Protein 1J5Y (pdb70)

Secondary structure (DSSP, 8-state):
-HHHHHHHHHHHHHHHH-SS-B-HHHHHHHHTS-HHHHHHHHHHHHHHT---EEETTEEE--TTT-SEEEEEEEE--GGGHHHHHHHHHHTT-EEEEEEEEETTTEEEEEEEEE-SHHHHHHHHH----SPPSTTGGGGEEEEEEEESSS------HHHHTT-B---

Foldseek 3Di:
DVLLVVLLVVVLVVQQVDPDADALVRSCVVSVHDSVVSVVSVVVLVVVAFPWDQDPVHIHGHHLQARGKDKFKWFDAPVCQLVLQCLQLVLAKWWFWKWAQDPPPRIDIGGQTDRHNVSSVVSVVCVPDDDDPCVGPNNIIMIIMGGSDPVSVSSCSCVVVVTGDDD

InterPro domains:
  IPR004173 3H domain [PF02829] (75-171)
  IPR013196 Helix-turn-helix, type 11 [PF08279] (10-62)
  IPR026043 Transcription repressor NadR [PIRSF037847] (7-174)
  IPR026043 Transcription repressor NadR [PTHR40068] (1-174)
  IPR035922 3H domain superfamily [G3DSA:3.30.1340.20] (68-175)
  IPR035922 3H domain superfamily [SSF75500] (69-174)
  IPR036388 Winged helix-like DNA-binding domain superfamily [G3DSA:1.10.10.10] (1-67)
  IPR036390 Winged helix DNA-binding domain superfamily [SSF46785] (5-66)

Structure (mmCIF, N/CA/C/O backbone):
data_1J5Y
#
_en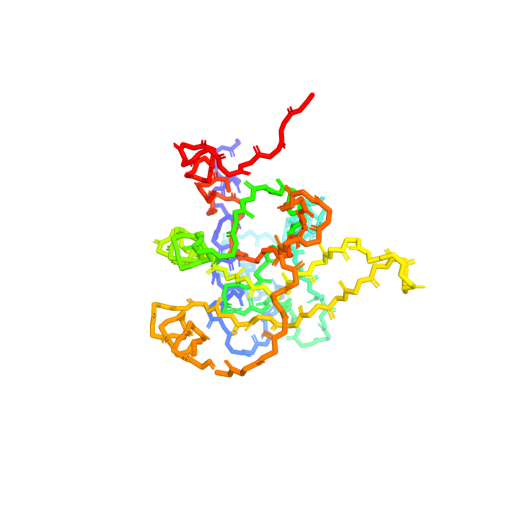try.id   1J5Y
#
_cell.length_a   90.9566
_cell.length_b   90.9566
_cell.length_c   90.9566
_cell.angle_alpha   90
_cell.angle_beta   90
_cell.angle_gamma   90
#
_symmetry.space_group_name_H-M   'P 2 3'
#
loop_
_entity.id
_entity.type
_entity.pdbx_description
1 polymer 'TRANSCRIPTIONAL REGULATOR, BIOTIN REPRESSOR FAMILY'
2 non-polymer 'NICKEL (II) ION'
3 non-polymer 'POTASSIUM ION'
4 water water
#
loop_
_atom_site.group_PDB
_atom_site.id
_atom_site.type_symbol
_atom_site.label_atom_id
_atom_site.label_alt_id
_atom_site.label_comp_id
_atom_site.label_asym_id
_atom_site.label_entity_id
_atom_site.label_seq_id
_atom_site.pdbx_PDB_ins_code
_atom_site.Cartn_x
_atom_site.Cartn_y
_atom_site.Cartn_z
_atom_site.occupancy
_atom_site.B_iso_or_equiv
_atom_site.auth_seq_id
_atom_site.auth_comp_id
_atom_site.auth_asym_id
_atom_site.auth_atom_id
_atom_site.pdbx_PDB_model_num
ATOM 9 N N . LYS A 1 16 ? 31.047 30.989 11.084 1.00 50.06 4 LYS A N 1
ATOM 10 C CA . LYS A 1 16 ? 32.283 30.323 10.681 1.00 46.17 4 LYS A CA 1
ATOM 11 C C . LYS A 1 16 ? 33.139 29.884 11.873 1.00 42.93 4 LYS A C 1
ATOM 12 O O . LYS A 1 16 ? 33.700 28.794 11.882 1.00 40.39 4 LYS A O 1
ATOM 18 N N . THR A 1 17 ? 33.228 30.738 12.879 1.00 39.59 5 THR A N 1
ATOM 19 C CA . THR A 1 17 ? 34.014 30.443 14.068 1.00 38.23 5 THR A CA 1
ATOM 20 C C . THR A 1 17 ? 33.376 29.362 14.952 1.00 36.35 5 THR A C 1
ATOM 21 O O . THR A 1 17 ? 34.081 28.539 15.539 1.00 36.31 5 THR A O 1
ATOM 25 N N . VAL A 1 18 ? 32.050 29.378 15.063 1.00 32.91 6 VAL A N 1
ATOM 26 C CA . VAL A 1 18 ? 31.345 28.389 15.857 1.00 30.68 6 VAL A CA 1
ATOM 27 C C . VAL A 1 18 ? 31.593 27.008 15.251 1.00 28.96 6 VAL A C 1
ATOM 28 O O . VAL A 1 18 ? 31.828 26.038 15.957 1.00 28.62 6 VAL A O 1
ATOM 32 N N . ARG A 1 19 ? 31.555 26.930 13.931 1.00 27.95 7 ARG A N 1
ATOM 33 C CA . ARG A 1 19 ? 31.772 25.669 13.261 1.00 28.48 7 ARG A CA 1
ATOM 34 C C . ARG A 1 19 ? 33.200 25.169 13.320 1.00 27.58 7 ARG A C 1
ATOM 35 O O . ARG A 1 19 ? 33.416 23.963 13.434 1.00 27.60 7 ARG A O 1
ATOM 43 N N . GLN A 1 20 ? 34.171 26.077 13.234 1.00 28.01 8 GLN A N 1
ATOM 44 C CA . GLN A 1 20 ? 35.575 25.679 13.299 1.00 28.48 8 GLN A CA 1
ATOM 45 C C . GLN A 1 20 ? 35.799 25.078 14.678 1.00 28.09 8 GLN A C 1
ATOM 46 O O . GLN A 1 20 ? 36.490 24.061 14.812 1.00 28.82 8 GLN A O 1
ATOM 52 N N . GLU A 1 21 ? 35.197 25.687 15.699 1.00 27.01 9 GLU A N 1
ATOM 53 C CA . GLU A 1 21 ? 35.330 25.169 17.049 1.00 28.74 9 GLU A CA 1
ATOM 54 C C . GLU A 1 21 ? 34.678 23.777 17.191 1.00 27.06 9 GLU A C 1
ATOM 55 O O . GLU A 1 21 ? 35.225 22.899 17.845 1.00 26.79 9 GLU A O 1
ATOM 61 N N . ARG A 1 22 ? 33.516 23.567 16.583 1.00 23.83 10 ARG A N 1
ATOM 62 C CA . ARG A 1 22 ? 32.890 22.263 16.683 1.00 22.09 10 ARG A CA 1
ATOM 63 C C . ARG A 1 22 ? 33.702 21.203 15.944 1.00 21.41 10 ARG A C 1
ATOM 64 O O . ARG A 1 22 ? 33.843 20.080 16.424 1.00 20.75 10 ARG A O 1
ATOM 72 N N . LEU A 1 23 ? 34.243 21.553 14.784 1.00 22.33 11 LEU A N 1
ATOM 73 C CA . LEU A 1 23 ? 35.026 20.589 14.009 1.00 22.02 11 LEU A CA 1
ATOM 74 C C . LEU A 1 23 ? 36.277 20.169 14.792 1.00 21.90 11 LEU A C 1
ATOM 75 O O . LEU A 1 23 ? 36.649 18.990 14.789 1.00 20.23 11 LEU A O 1
ATOM 80 N N . LYS A 1 24 ? 36.917 21.132 15.458 1.00 21.75 12 LYS A N 1
ATOM 81 C CA . LYS A 1 24 ? 38.105 20.831 16.248 1.00 21.74 12 LYS A CA 1
ATOM 82 C C . LYS A 1 24 ? 37.721 19.912 17.401 1.00 19.78 12 LYS A C 1
ATOM 83 O O . LYS A 1 24 ? 38.455 18.990 17.723 1.00 19.08 12 LYS A O 1
ATOM 89 N N . SER A 1 25 ? 36.566 20.145 18.015 1.00 18.07 13 SER A N 1
ATOM 90 C CA . SER A 1 25 ? 36.139 19.296 19.125 1.00 17.82 13 SER A CA 1
ATOM 91 C C . SER A 1 25 ? 35.855 17.863 18.665 1.00 18.63 13 SER A C 1
ATOM 92 O O . SER A 1 25 ? 36.174 16.914 19.365 1.00 20.31 13 SER A O 1
ATOM 95 N N . ILE A 1 26 ? 35.252 17.707 17.493 1.00 17.56 14 ILE A N 1
ATOM 96 C CA . ILE A 1 26 ? 34.940 16.385 16.992 1.00 17.13 14 ILE A CA 1
ATOM 97 C C . ILE A 1 26 ? 36.242 15.610 16.822 1.00 17.94 14 ILE A C 1
ATOM 98 O O . ILE A 1 26 ? 36.365 14.460 17.241 1.00 15.95 14 ILE A O 1
ATOM 103 N N . VAL A 1 27 ? 37.219 16.259 16.202 1.00 19.46 15 VAL A N 1
ATOM 104 C CA . VAL A 1 27 ? 38.479 15.604 15.968 1.00 20.36 15 VAL A CA 1
ATOM 105 C C . VAL A 1 27 ? 39.108 15.188 17.284 1.00 21.97 15 VAL A C 1
ATOM 106 O O . VAL A 1 27 ? 39.571 14.061 17.413 1.00 22.73 15 VAL A O 1
ATOM 110 N N . ARG A 1 28 ? 39.119 16.084 18.263 1.00 22.75 16 ARG A N 1
ATOM 111 C CA . ARG A 1 28 ? 39.693 15.753 19.563 1.00 24.96 16 ARG A CA 1
ATOM 112 C C . ARG A 1 28 ? 38.956 14.599 20.238 1.00 23.44 16 ARG A C 1
ATOM 113 O O . ARG A 1 28 ? 39.581 13.682 20.769 1.00 24.55 16 ARG A O 1
ATOM 121 N N . ILE A 1 29 ? 37.628 14.633 20.220 1.00 21.65 17 ILE A N 1
ATOM 122 C CA . ILE A 1 29 ? 36.857 13.568 20.860 1.00 20.20 17 ILE A CA 1
ATOM 123 C C . ILE A 1 29 ? 37.097 12.221 20.202 1.00 21.88 17 ILE A C 1
ATOM 124 O O . ILE A 1 29 ? 37.242 11.212 20.880 1.00 22.01 17 ILE A O 1
ATOM 129 N N . LEU A 1 30 ? 37.123 12.195 18.873 1.00 22.49 18 LEU A N 1
ATOM 130 C CA . LEU A 1 30 ? 37.343 10.937 18.187 1.00 22.60 18 LEU A CA 1
ATOM 131 C C . LEU A 1 30 ? 38.738 10.417 18.431 1.00 22.88 18 LEU A C 1
ATOM 132 O O . LEU A 1 30 ? 38.920 9.221 18.550 1.00 21.93 18 LEU A O 1
ATOM 137 N N . GLU A 1 31 ? 39.715 11.311 18.509 1.00 23.85 19 GLU A N 1
ATOM 138 C CA . GLU A 1 31 ? 41.097 10.889 18.719 1.00 25.77 19 GLU A CA 1
ATOM 139 C C . GLU A 1 31 ? 41.374 10.389 20.118 1.00 26.21 19 GLU A C 1
ATOM 140 O O . GLU A 1 31 ? 42.084 9.409 20.292 1.00 27.29 19 GLU A O 1
ATOM 146 N N . ARG A 1 32 ? 40.808 11.053 21.114 1.00 28.34 20 ARG A N 1
ATOM 147 C CA . ARG A 1 32 ? 40.973 10.659 22.514 1.00 29.65 20 ARG A CA 1
ATOM 148 C C . ARG A 1 32 ? 40.335 9.310 22.816 1.00 29.61 20 ARG A C 1
ATOM 149 O O . ARG A 1 32 ? 40.847 8.546 23.623 1.00 31.31 20 ARG A O 1
ATOM 157 N N . SER A 1 33 ? 39.215 9.019 22.172 1.00 29.05 21 SER A N 1
ATOM 158 C CA . SER A 1 33 ? 38.472 7.796 22.447 1.00 29.49 21 SER A CA 1
ATOM 159 C C . SER A 1 33 ? 39.060 6.481 21.945 1.00 31.46 21 SER A C 1
ATOM 160 O O . SER A 1 33 ? 39.363 6.337 20.788 1.00 30.77 21 SER A O 1
ATOM 163 N N . LYS A 1 34 ? 39.193 5.499 22.821 1.00 33.24 22 LYS A N 1
ATOM 164 C CA . LYS A 1 34 ? 39.736 4.210 22.408 1.00 36.50 22 LYS A CA 1
ATOM 165 C C . LYS A 1 34 ? 38.710 3.443 21.571 1.00 35.98 22 LYS A C 1
ATOM 166 O O . LYS A 1 34 ? 39.064 2.639 20.714 1.00 37.19 22 LYS A O 1
ATOM 172 N N . GLU A 1 35 ? 37.435 3.700 21.828 1.00 35.31 23 GLU A N 1
ATOM 173 C CA . GLU A 1 35 ? 36.360 3.023 21.116 1.00 34.11 23 GLU A CA 1
ATOM 174 C C . GLU A 1 35 ? 35.622 3.915 20.118 1.00 31.12 23 GLU A C 1
ATOM 175 O O . GLU A 1 35 ? 35.796 5.129 20.086 1.00 28.78 23 GLU A O 1
ATOM 181 N N . PRO A 1 36 ? 34.785 3.303 19.275 1.00 29.68 24 PRO A N 1
ATOM 182 C CA . PRO A 1 36 ? 34.069 4.167 18.336 1.00 27.13 24 PRO A CA 1
ATOM 183 C C . PRO A 1 36 ? 33.067 5.051 19.098 1.00 26.20 24 PRO A C 1
ATOM 184 O O . PRO A 1 36 ? 32.514 4.650 20.137 1.00 25.18 24 PRO A O 1
ATOM 188 N N . VAL A 1 37 ? 32.854 6.263 18.588 1.00 22.69 25 VAL A N 1
ATOM 189 C CA . VAL A 1 37 ? 31.942 7.207 19.213 1.00 20.57 25 VAL A CA 1
ATOM 190 C C . VAL A 1 37 ? 30.735 7.393 18.309 1.00 20.33 25 VAL A C 1
ATOM 191 O O . VAL A 1 37 ? 30.870 7.882 17.190 1.00 19.94 25 VAL A O 1
ATOM 195 N N . SER A 1 38 ? 29.549 7.034 18.781 1.00 19.03 26 SER A N 1
ATOM 196 C CA . SER A 1 38 ? 28.393 7.165 17.919 1.00 19.07 26 SER A CA 1
ATOM 197 C C . SER A 1 38 ? 28.053 8.606 17.554 1.00 19.39 26 SER A C 1
ATOM 198 O O . SER A 1 38 ? 28.377 9.556 18.278 1.00 17.82 26 SER A O 1
ATOM 201 N N . GLY A 1 39 ? 27.425 8.760 16.399 1.00 19.30 27 GLY A N 1
ATOM 202 C CA . GLY A 1 39 ? 27.007 10.073 15.962 1.00 19.80 27 GLY A CA 1
ATOM 203 C C . GLY A 1 39 ? 25.982 10.655 16.929 1.00 19.10 27 GLY A C 1
ATOM 204 O O . GLY A 1 39 ? 25.909 11.873 17.087 1.00 19.57 27 GLY A O 1
ATOM 205 N N . ALA A 1 40 ? 25.183 9.799 17.564 1.00 17.97 28 ALA A N 1
ATOM 206 C CA . ALA A 1 40 ? 24.198 10.278 18.528 1.00 17.92 28 ALA A CA 1
ATOM 207 C C . ALA A 1 40 ? 24.924 10.879 19.726 1.00 18.32 28 ALA A C 1
ATOM 208 O O . ALA A 1 40 ? 24.475 11.874 20.285 1.00 17.14 28 ALA A O 1
ATOM 210 N N . GLN A 1 41 ? 26.050 10.280 20.115 1.00 18.99 29 GLN A N 1
ATOM 211 C CA . GLN A 1 41 ? 26.808 10.812 21.242 1.00 20.19 29 GLN A CA 1
ATOM 212 C C . GLN A 1 41 ? 27.497 12.120 20.873 1.00 19.35 29 GLN A C 1
ATOM 213 O O . GLN A 1 41 ? 27.539 13.044 21.689 1.00 20.65 29 GLN A O 1
ATOM 219 N N . LEU A 1 42 ? 28.050 12.212 19.667 1.00 16.96 30 LEU A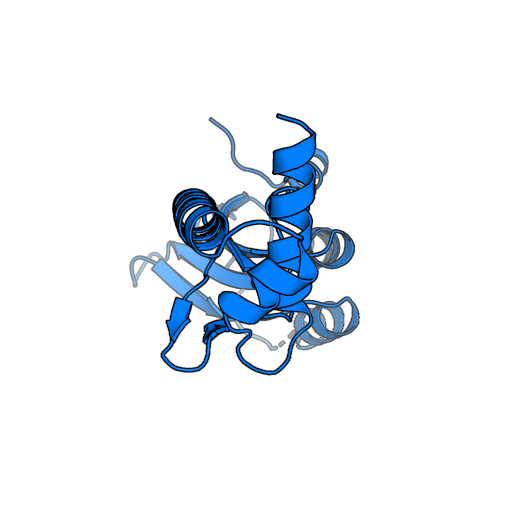 N 1
ATOM 220 C CA . LEU A 1 42 ? 28.696 13.455 19.262 1.00 17.08 30 LEU A CA 1
ATOM 221 C C . LEU A 1 42 ? 27.641 14.560 19.251 1.00 18.00 30 LEU A C 1
ATOM 222 O O . LEU A 1 42 ? 27.918 15.674 19.681 1.00 18.58 30 LEU A O 1
ATOM 227 N N . ALA A 1 43 ? 26.440 14.242 18.754 1.00 17.24 31 ALA A N 1
ATOM 228 C CA . ALA A 1 43 ? 25.331 15.204 18.690 1.00 18.02 31 ALA A CA 1
ATOM 229 C C . ALA A 1 43 ? 24.941 15.663 20.095 1.00 17.55 31 ALA A C 1
ATOM 230 O O . ALA A 1 43 ? 24.729 16.838 20.331 1.00 17.94 31 ALA A O 1
ATOM 232 N N . GLU A 1 44 ? 24.846 14.721 21.027 1.00 18.68 32 GLU A N 1
ATOM 233 C CA . GLU A 1 44 ? 24.501 15.041 22.412 1.00 18.80 32 GLU A CA 1
ATOM 234 C C . GLU A 1 44 ? 25.614 15.883 23.025 1.00 19.18 32 GLU A C 1
ATOM 235 O O . GLU A 1 44 ? 25.372 16.926 23.614 1.00 20.77 32 GLU A O 1
ATOM 241 N N . GLU A 1 45 ? 26.846 15.432 22.870 1.00 18.20 33 GLU A N 1
ATOM 242 C CA . GLU A 1 45 ? 27.988 16.138 23.426 1.00 18.85 33 GLU A CA 1
ATOM 243 C C . GLU A 1 45 ? 28.201 17.552 22.851 1.00 18.17 33 GLU A C 1
ATOM 244 O O . GLU A 1 45 ? 28.619 18.468 23.555 1.00 17.69 33 GLU A O 1
ATOM 250 N N . LEU A 1 46 ? 27.912 17.740 21.574 1.00 18.68 34 LEU A N 1
ATOM 251 C CA . LEU A 1 46 ? 28.110 19.052 20.950 1.00 17.95 34 LEU A CA 1
ATOM 252 C C . LEU A 1 46 ? 26.842 19.884 20.813 1.00 18.10 34 LEU A C 1
ATOM 253 O O . LEU A 1 46 ? 26.884 20.974 20.281 1.00 17.85 34 LEU A O 1
ATOM 258 N N . SER A 1 47 ? 25.711 19.370 21.296 1.00 18.12 35 SER A N 1
ATOM 259 C CA . SER A 1 47 ? 24.452 20.095 21.208 1.00 18.99 35 SER A CA 1
ATOM 260 C C . SER A 1 47 ? 24.035 20.490 19.793 1.00 19.30 35 SER A C 1
ATOM 261 O O . SER A 1 47 ? 23.624 21.630 19.553 1.00 21.54 35 SER A O 1
ATOM 264 N N . VAL A 1 48 ? 24.152 19.562 18.848 1.00 16.78 36 VAL A N 1
ATOM 265 C CA . VAL A 1 48 ? 23.712 19.828 17.477 1.00 15.54 36 VAL A CA 1
ATOM 266 C C . VAL A 1 48 ? 22.980 18.566 17.069 1.00 15.93 36 VAL A C 1
ATOM 267 O O . VAL A 1 48 ? 23.065 17.555 17.766 1.00 15.32 36 VAL A O 1
ATOM 271 N N . SER A 1 49 ? 22.253 18.623 15.961 1.00 16.28 37 SER A N 1
ATOM 272 C CA . SER A 1 49 ? 21.491 17.465 15.495 1.00 17.60 37 SER A CA 1
ATOM 273 C C . SER A 1 49 ? 22.385 16.385 14.893 1.00 17.02 37 SER A C 1
ATOM 274 O O . SER A 1 49 ? 23.526 16.641 14.501 1.00 17.52 37 SER A O 1
ATOM 277 N N . ARG A 1 50 ? 21.852 15.175 14.812 1.00 17.05 38 ARG A N 1
ATOM 278 C CA . ARG A 1 50 ? 22.581 14.058 14.234 1.00 16.02 38 ARG A CA 1
ATOM 279 C C . ARG A 1 50 ? 23.003 14.396 12.803 1.00 15.55 38 ARG A C 1
ATOM 280 O O . ARG A 1 50 ? 24.092 14.037 12.364 1.00 17.85 38 ARG A O 1
ATOM 288 N N . GLN A 1 51 ? 22.122 15.080 12.080 1.00 15.61 39 GLN A N 1
ATOM 289 C CA . GLN A 1 51 ? 22.381 15.453 10.700 1.00 17.16 39 GLN A CA 1
ATOM 290 C C . GLN A 1 51 ? 23.552 16.433 10.577 1.00 16.98 39 GLN A C 1
ATOM 291 O O . GLN A 1 51 ? 24.340 16.352 9.623 1.00 16.38 39 GLN A O 1
ATOM 297 N N . VAL A 1 52 ? 23.668 17.366 11.520 1.00 16.38 40 VAL A N 1
ATOM 298 C CA . VAL A 1 52 ? 24.795 18.298 11.500 1.00 15.75 40 VAL A CA 1
ATOM 299 C C . VAL A 1 52 ? 26.094 17.502 11.632 1.00 16.56 40 VAL A C 1
ATOM 300 O O . VAL A 1 52 ? 27.086 17.811 10.979 1.00 16.59 40 VAL A O 1
ATOM 304 N N . ILE A 1 53 ? 26.092 16.468 12.470 1.00 17.08 41 ILE A N 1
ATOM 305 C CA . ILE A 1 53 ? 27.292 15.669 12.624 1.00 16.32 41 ILE A CA 1
ATOM 306 C C . ILE A 1 53 ? 27.639 14.937 11.317 1.00 16.34 41 ILE A C 1
ATOM 307 O O . ILE A 1 53 ? 28.795 14.907 10.912 1.00 17.58 41 ILE A O 1
ATOM 312 N N . VAL A 1 54 ? 26.639 14.351 10.660 1.00 16.53 42 VAL A N 1
ATOM 313 C CA . VAL A 1 54 ? 26.865 13.644 9.394 1.00 15.04 42 VAL A CA 1
ATOM 314 C C . VAL A 1 54 ? 27.543 14.569 8.387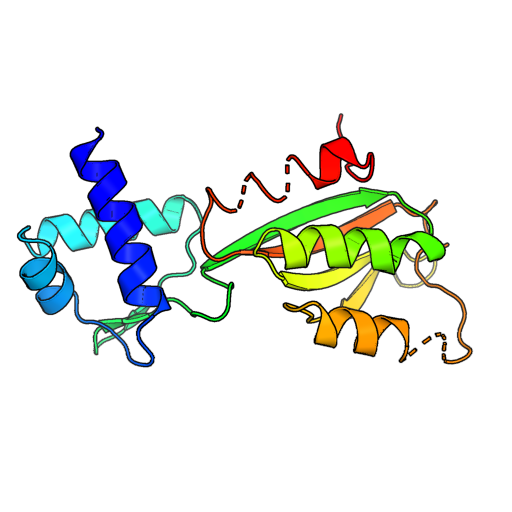 1.00 15.89 42 VAL A C 1
ATOM 315 O O . VAL A 1 54 ? 28.477 14.166 7.694 1.00 17.07 42 VAL A O 1
ATOM 319 N N . GLN A 1 55 ? 27.098 15.818 8.330 1.00 16.06 43 GLN A N 1
ATOM 320 C CA . GLN A 1 55 ? 27.672 16.782 7.404 1.00 15.66 43 GLN A CA 1
ATOM 321 C C . GLN A 1 55 ? 29.068 17.202 7.841 1.00 16.56 43 GLN A C 1
ATOM 322 O O . GLN A 1 55 ? 29.952 17.327 7.006 1.00 16.97 43 GLN A O 1
ATOM 328 N N . ASP A 1 56 ? 29.276 17.408 9.141 1.00 16.48 44 ASP A N 1
ATOM 329 C CA . ASP A 1 56 ? 30.593 17.800 9.636 1.00 16.82 44 ASP A CA 1
ATOM 330 C C . ASP A 1 56 ? 31.623 16.718 9.325 1.00 16.84 44 ASP A C 1
ATOM 331 O O . ASP A 1 56 ? 32.745 17.007 8.891 1.00 16.14 44 ASP A O 1
ATOM 336 N N . ILE A 1 57 ? 31.248 15.468 9.577 1.00 14.99 45 ILE A N 1
ATOM 337 C CA . ILE A 1 57 ? 32.159 14.357 9.328 1.00 13.61 45 ILE A CA 1
ATOM 338 C C . ILE A 1 57 ? 32.521 14.232 7.839 1.00 14.79 45 ILE A C 1
ATOM 339 O O . ILE A 1 57 ? 33.675 13.949 7.506 1.00 15.98 45 ILE A O 1
ATOM 344 N N . ALA A 1 58 ? 31.547 14.430 6.949 1.00 14.37 46 ALA A N 1
ATOM 345 C CA . ALA A 1 58 ? 31.820 14.332 5.520 1.00 15.62 46 ALA A CA 1
ATOM 346 C C . ALA A 1 58 ? 32.802 15.438 5.145 1.00 15.91 46 ALA A C 1
ATOM 347 O O . ALA A 1 58 ? 33.733 15.222 4.359 1.00 14.69 46 ALA A O 1
ATOM 349 N N . TYR A 1 59 ? 32.597 16.615 5.731 1.00 15.07 47 TYR A N 1
ATOM 350 C CA . TYR A 1 59 ? 33.469 17.752 5.482 1.00 17.30 47 TYR A CA 1
ATOM 351 C C . TYR A 1 59 ? 34.879 17.439 5.992 1.00 18.37 47 TYR A C 1
ATOM 352 O O . TYR A 1 59 ? 35.847 17.604 5.261 1.00 20.54 47 TYR A O 1
ATOM 361 N N . LEU A 1 60 ? 34.992 16.991 7.243 1.00 17.54 48 LEU A N 1
ATOM 362 C CA . LEU A 1 60 ? 36.290 16.637 7.806 1.00 17.34 48 LEU A CA 1
ATOM 363 C C . LEU A 1 60 ? 37.016 15.596 6.927 1.00 17.63 48 LEU A C 1
ATOM 364 O O . LEU A 1 60 ? 38.218 15.681 6.723 1.00 17.78 48 LEU A O 1
ATOM 369 N N . ARG A 1 61 ? 36.289 14.632 6.382 1.00 17.43 49 ARG A N 1
ATOM 370 C CA . ARG A 1 61 ? 36.947 13.628 5.555 1.00 19.66 49 ARG A CA 1
ATOM 371 C C . ARG A 1 61 ? 37.472 14.209 4.243 1.00 19.78 49 ARG A C 1
ATOM 372 O O . ARG A 1 61 ? 38.556 13.849 3.790 1.00 20.41 49 ARG A O 1
ATOM 380 N N . SER A 1 62 ? 36.713 15.121 3.649 1.00 19.16 50 SER A N 1
ATOM 381 C CA . SER A 1 62 ? 37.132 15.7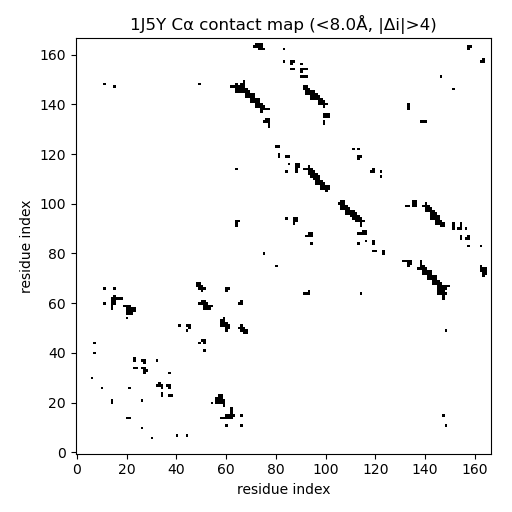06 2.399 1.00 20.42 50 SER A CA 1
ATOM 382 C C . SER A 1 62 ? 38.366 16.576 2.625 1.00 22.37 50 SER A C 1
ATOM 383 O O . SER A 1 62 ? 39.089 16.874 1.681 1.00 24.02 50 SER A O 1
ATOM 386 N N . LEU A 1 63 ? 38.608 16.981 3.870 1.00 23.43 51 LEU A N 1
ATOM 387 C CA . LEU A 1 63 ? 39.788 17.779 4.183 1.00 23.88 51 LEU A CA 1
ATOM 388 C C . LEU A 1 63 ? 41.004 16.868 4.408 1.00 24.53 51 LEU A C 1
ATOM 389 O O . LEU A 1 63 ? 42.129 17.333 4.367 1.00 27.39 51 LEU A O 1
ATOM 394 N N . GLY A 1 64 ? 40.787 15.583 4.662 1.00 23.27 52 GLY A N 1
ATOM 395 C CA . GLY A 1 64 ? 41.913 14.688 4.884 1.00 20.27 52 GLY A CA 1
ATOM 396 C C . GLY A 1 64 ? 41.851 13.849 6.148 1.00 20.75 52 GLY A C 1
ATOM 397 O O . GLY A 1 64 ? 42.667 12.954 6.344 1.00 19.74 52 GLY A O 1
ATOM 398 N N . TYR A 1 65 ? 40.889 14.120 7.024 1.00 19.63 53 TYR A N 1
ATOM 399 C CA . TYR A 1 65 ? 40.789 13.340 8.256 1.00 19.78 53 TYR A CA 1
ATOM 400 C C . TYR A 1 65 ? 40.401 11.899 7.992 1.00 20.29 53 TYR A C 1
ATOM 401 O O . TYR A 1 65 ? 39.389 11.623 7.339 1.00 23.28 53 TYR A O 1
ATOM 410 N N . ASN A 1 66 ? 41.196 10.979 8.514 1.00 20.11 54 ASN A N 1
ATOM 411 C CA . ASN A 1 66 ? 40.956 9.568 8.294 1.00 21.00 54 ASN A CA 1
ATOM 412 C C . ASN A 1 66 ? 39.870 8.990 9.182 1.00 20.48 54 ASN A C 1
ATOM 413 O O . ASN A 1 66 ? 40.111 8.066 9.953 1.00 20.43 54 ASN A O 1
ATOM 418 N N . ILE A 1 67 ? 38.658 9.520 9.044 1.00 18.49 55 ILE A N 1
ATOM 419 C CA . ILE A 1 67 ? 37.538 9.062 9.848 1.00 17.72 55 ILE A CA 1
ATOM 420 C C . ILE A 1 67 ? 36.716 8.000 9.139 1.00 18.17 55 ILE A C 1
ATOM 421 O O . ILE A 1 67 ? 36.481 8.089 7.940 1.00 19.39 55 ILE A O 1
ATOM 426 N N . VAL A 1 68 ? 36.271 6.998 9.883 1.00 17.75 56 VAL A N 1
ATOM 427 C CA . VAL A 1 68 ? 35.435 5.962 9.300 1.00 17.61 56 VAL A CA 1
ATOM 428 C C . VAL A 1 68 ? 34.178 5.800 10.155 1.00 18.09 56 VAL A C 1
ATOM 429 O O . VAL A 1 68 ? 34.227 5.813 11.386 1.00 18.35 56 VAL A O 1
ATOM 433 N N . ALA A 1 69 ? 33.039 5.697 9.487 1.00 17.95 57 ALA A N 1
ATOM 434 C CA . ALA A 1 69 ? 31.758 5.523 10.165 1.00 17.00 57 ALA A CA 1
ATOM 435 C C . ALA A 1 69 ? 31.468 4.018 10.247 1.00 15.69 57 ALA A C 1
ATOM 436 O O . ALA A 1 69 ? 31.194 3.400 9.237 1.00 18.48 57 ALA A O 1
ATOM 438 N N . THR A 1 70 ? 31.545 3.425 11.434 1.00 16.52 58 THR A N 1
ATOM 439 C CA . THR A 1 70 ? 31.277 1.998 11.588 1.00 14.80 58 THR A CA 1
ATOM 440 C C . THR A 1 70 ? 29.920 1.861 12.273 1.00 15.99 58 THR A C 1
ATOM 441 O O . THR A 1 70 ? 29.403 2.831 12.801 1.00 16.58 58 THR A O 1
ATOM 445 N N . PRO A 1 71 ? 29.325 0.655 12.277 1.00 16.99 59 PRO A N 1
ATOM 446 C CA . PRO A 1 71 ? 28.013 0.514 12.922 1.00 17.81 59 PRO A CA 1
ATOM 447 C C . PRO A 1 71 ? 27.962 0.957 14.376 1.00 19.04 59 PRO A C 1
ATOM 448 O O . PRO A 1 71 ? 26.923 1.409 14.858 1.00 20.46 59 PRO A O 1
ATOM 452 N N . ARG A 1 72 ? 29.070 0.824 15.086 1.00 21.20 60 ARG A N 1
ATOM 453 C CA . ARG A 1 72 ? 29.090 1.223 16.489 1.00 22.60 60 ARG A CA 1
ATOM 454 C C . ARG A 1 72 ? 29.564 2.664 16.708 1.00 22.32 60 ARG A C 1
ATOM 455 O O . ARG A 1 72 ? 29.655 3.131 17.849 1.00 23.56 60 ARG A O 1
ATOM 463 N N . GLY A 1 73 ? 29.855 3.376 15.624 1.00 20.54 61 GLY A N 1
ATOM 464 C CA . GLY A 1 73 ? 30.285 4.760 15.767 1.00 18.42 61 GLY A CA 1
ATOM 465 C C . GLY A 1 73 ? 31.440 5.167 14.883 1.00 17.90 61 GLY A C 1
ATOM 466 O O . GLY A 1 73 ? 31.975 4.351 14.140 1.00 18.19 61 GLY A O 1
ATOM 467 N N . TYR A 1 74 ? 31.815 6.439 14.960 1.00 17.02 62 TYR A N 1
ATOM 468 C CA . TYR A 1 74 ? 32.908 6.969 14.170 1.00 18.06 62 TYR A CA 1
ATOM 469 C C . TYR A 1 74 ? 34.240 6.601 14.757 1.00 19.57 62 TYR A C 1
ATOM 470 O O . TYR A 1 74 ? 34.411 6.603 15.963 1.00 20.87 62 TYR A O 1
ATOM 479 N N . VAL A 1 75 ? 35.198 6.312 13.887 1.00 21.79 63 VAL A N 1
ATOM 480 C CA . VAL A 1 75 ? 36.534 5.932 14.314 1.00 22.50 63 VAL A CA 1
ATOM 481 C C . VAL A 1 75 ? 37.575 6.821 13.644 1.00 22.89 63 VAL A C 1
ATOM 482 O O . VAL A 1 75 ? 37.518 7.052 12.440 1.00 23.89 63 VAL A O 1
ATOM 486 N N . LEU A 1 76 ? 38.515 7.318 14.439 1.00 23.01 64 LEU A N 1
ATOM 487 C CA . LEU A 1 76 ? 39.603 8.169 13.960 1.00 24.38 64 LEU A CA 1
ATOM 488 C C . LEU A 1 76 ? 40.769 7.841 14.855 1.00 26.12 64 LEU A C 1
ATOM 489 O O . LEU A 1 76 ? 40.732 8.189 16.022 1.00 25.95 64 LEU A O 1
ATOM 494 N N . ALA A 1 77 ? 41.801 7.206 14.310 1.00 27.45 65 ALA A N 1
ATOM 495 C CA . ALA A 1 77 ? 42.969 6.795 15.094 1.00 28.87 65 ALA A CA 1
ATOM 496 C C . ALA A 1 77 ? 43.604 7.879 15.941 1.00 31.29 65 ALA A C 1
ATOM 497 O O . ALA A 1 77 ? 43.937 8.961 15.449 1.00 32.32 65 ALA A O 1
ATOM 499 N N . GLY A 1 78 ? 43.761 7.612 17.229 1.00 32.03 66 GLY A N 1
ATOM 500 C CA . GLY A 1 78 ? 44.437 8.594 18.050 1.00 34.10 66 GLY A CA 1
ATOM 501 C C . GLY A 1 78 ? 45.901 8.428 17.668 1.00 35.21 66 GLY A C 1
ATOM 502 O O . GLY A 1 78 ? 46.218 8.148 16.508 1.00 34.60 66 GLY A O 1
ATOM 503 N N . GLY A 1 79 ? 46.800 8.575 18.632 1.00 37.25 67 GLY A N 1
ATOM 504 C CA . GLY A 1 79 ? 48.216 8.405 18.344 1.00 37.46 67 GLY A CA 1
ATOM 505 C C . GLY A 1 79 ? 48.778 9.213 17.182 1.00 37.65 67 GLY A C 1
ATOM 506 O O . GLY A 1 79 ? 49.562 8.679 16.391 1.00 37.61 67 GLY A O 1
ATOM 507 N N . LYS A 1 80 ? 48.375 10.482 17.071 1.00 36.66 68 LYS A N 1
ATOM 508 C CA . LYS A 1 80 ? 48.869 11.383 16.019 1.00 36.00 68 LYS A CA 1
ATOM 509 C C . LYS A 1 80 ? 48.723 10.873 14.590 1.00 36.01 68 LYS A C 1
ATOM 510 O O . LYS A 1 80 ? 49.602 11.104 13.770 1.00 37.10 68 LYS A O 1
ATOM 516 N N . SER A 1 81 ? 47.609 10.215 14.283 1.00 35.70 69 SER A N 1
ATOM 517 C CA . SER A 1 81 ? 47.386 9.670 12.953 1.00 35.43 69 SER A CA 1
ATOM 518 C C . SER A 1 81 ? 46.090 10.153 12.303 1.00 35.50 69 SER A C 1
ATOM 519 O O . SER A 1 81 ? 45.593 9.532 11.362 1.00 36.27 69 SER A O 1
ATOM 522 N N . GLY A 1 82 ? 45.545 11.255 12.805 1.00 34.18 70 GLY A N 1
ATOM 523 C CA . GLY A 1 82 ? 44.316 11.790 12.248 1.00 31.65 70 GLY A CA 1
ATOM 524 C C . GLY A 1 82 ? 44.440 12.133 10.772 1.00 30.62 70 GLY A C 1
ATOM 525 O O . GLY A 1 82 ? 43.611 11.700 9.982 1.00 29.02 70 GLY A O 1
ATOM 526 N N . VAL A 1 83 ? 45.459 12.921 10.413 1.00 28.98 71 VAL A N 1
ATOM 527 C CA . VAL A 1 83 ? 45.718 13.324 9.030 1.00 26.95 71 VAL A CA 1
ATOM 528 C C . VAL A 1 83 ? 47.071 12.807 8.553 1.00 27.47 71 VAL A C 1
ATOM 529 O O . VAL A 1 83 ? 47.982 12.559 9.340 1.00 27.24 71 VAL A O 1
ATOM 533 N N . SER A 1 84 ? 47.198 12.672 7.243 1.00 26.67 72 SER A N 1
ATOM 534 C CA . SER A 1 84 ? 48.402 12.150 6.635 1.00 27.36 72 SER A CA 1
ATOM 535 C C . SER A 1 84 ? 48.817 13.001 5.448 1.00 26.21 72 SER A C 1
ATOM 536 O O . SER A 1 84 ? 47.988 13.638 4.826 1.00 26.36 72 SER A O 1
ATOM 539 N N . ARG A 1 85 ? 50.101 13.007 5.125 1.00 25.98 73 ARG A N 1
ATOM 540 C CA . ARG A 1 85 ? 50.553 13.804 4.008 1.00 24.15 73 ARG A CA 1
ATOM 541 C C . ARG A 1 85 ? 51.960 13.434 3.538 1.00 23.66 73 ARG A C 1
ATOM 542 O O . ARG A 1 85 ? 52.810 13.094 4.363 1.00 23.81 73 ARG A O 1
ATOM 550 N N . LEU A 1 86 ? 52.193 13.475 2.221 1.00 20.72 74 LEU A N 1
ATOM 551 C CA . LEU A 1 86 ? 53.513 13.190 1.651 1.00 18.85 74 LEU A CA 1
ATOM 552 C C . LEU A 1 86 ? 54.275 14.501 1.591 1.00 18.28 74 LEU A C 1
ATOM 553 O O . LEU A 1 86 ? 53.791 15.475 1.043 1.00 17.14 74 LEU A O 1
ATOM 558 N N . VAL A 1 87 ? 55.479 14.517 2.141 1.00 16.71 75 VAL A N 1
ATOM 559 C CA . VAL A 1 87 ? 56.272 15.720 2.153 1.00 15.12 75 VAL A CA 1
ATOM 560 C C . VAL A 1 87 ? 57.558 15.482 1.391 1.00 16.34 75 VAL A C 1
ATOM 561 O O . VAL A 1 87 ? 58.222 14.473 1.599 1.00 15.16 75 VAL A O 1
ATOM 565 N N . ALA A 1 88 ? 57.894 16.395 0.484 1.00 16.10 76 ALA A N 1
ATOM 566 C CA . ALA A 1 88 ? 59.114 16.254 -0.302 1.00 17.57 76 ALA A CA 1
ATOM 567 C C . ALA A 1 88 ? 60.201 17.064 0.385 1.00 17.58 76 ALA A C 1
ATOM 568 O O . ALA A 1 88 ? 60.042 18.256 0.606 1.00 18.96 76 ALA A O 1
ATOM 570 N N . VAL A 1 89 ? 61.297 16.403 0.731 1.00 17.30 77 VAL A N 1
ATOM 571 C CA . VAL A 1 89 ? 62.382 17.055 1.430 1.00 18.42 77 VAL A CA 1
ATOM 572 C C . VAL A 1 89 ? 63.730 16.718 0.803 1.00 19.68 77 VAL A C 1
ATOM 573 O O . VAL A 1 89 ? 63.837 15.837 -0.050 1.00 16.96 77 VAL A O 1
ATOM 577 N N . LYS A 1 90 ? 64.765 17.426 1.230 1.00 21.39 78 LYS A N 1
ATOM 578 C CA . LYS A 1 90 ? 66.090 17.168 0.692 1.00 23.79 78 LYS A CA 1
ATOM 579 C C . LYS A 1 90 ? 67.133 17.434 1.757 1.00 23.66 78 LYS A C 1
ATOM 580 O O . LYS A 1 90 ? 67.252 18.561 2.236 1.00 24.81 78 LYS A O 1
ATO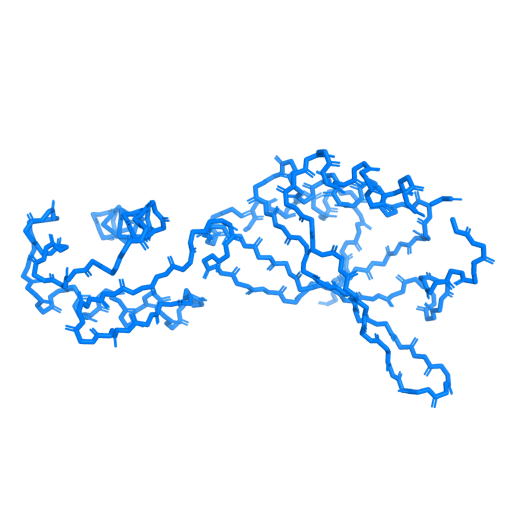M 586 N N . HIS A 1 91 ? 67.871 16.397 2.142 1.00 21.97 79 HIS A N 1
ATOM 587 C CA . HIS A 1 91 ? 68.906 16.551 3.152 1.00 21.23 79 HIS A CA 1
ATOM 588 C C . HIS A 1 91 ? 69.810 15.331 3.166 1.00 21.74 79 HIS A C 1
ATOM 589 O O . HIS A 1 91 ? 69.479 14.288 2.603 1.00 23.27 79 HIS A O 1
ATOM 596 N N . ALA A 1 92 ? 70.957 15.458 3.815 1.00 22.77 80 ALA A N 1
ATOM 597 C CA . ALA A 1 92 ? 71.911 14.357 3.869 1.00 23.36 80 ALA A CA 1
ATOM 598 C C . ALA A 1 92 ? 71.552 13.404 4.978 1.00 24.12 80 ALA A C 1
ATOM 599 O O . ALA A 1 92 ? 70.760 13.726 5.846 1.00 23.73 80 ALA A O 1
ATOM 601 N N . PRO A 1 93 ? 72.102 12.192 4.934 1.00 25.86 81 PRO A N 1
ATOM 602 C CA . PRO A 1 93 ? 71.788 11.238 5.999 1.00 27.50 81 PRO A CA 1
ATOM 603 C C . PRO A 1 93 ? 72.097 11.751 7.418 1.00 28.46 81 PRO A C 1
ATOM 604 O O . PRO A 1 93 ? 71.418 11.374 8.368 1.00 29.68 81 PRO A O 1
ATOM 608 N N . GLU A 1 94 ? 73.084 12.633 7.568 1.00 28.69 82 GLU A N 1
ATOM 609 C CA . GLU A 1 94 ? 73.423 13.140 8.896 1.00 29.47 82 GLU A CA 1
ATOM 610 C C . GLU A 1 94 ? 72.408 14.089 9.463 1.00 29.24 82 GLU A C 1
ATOM 611 O O . GLU A 1 94 ? 72.477 14.427 10.647 1.00 29.73 82 GLU A O 1
ATOM 617 N N . GLU A 1 95 ? 71.468 14.537 8.641 1.00 27.88 83 GLU A N 1
ATOM 618 C CA . GLU A 1 95 ? 70.447 15.448 9.145 1.00 28.08 83 GLU A CA 1
ATOM 619 C C . GLU A 1 95 ? 69.168 14.726 9.543 1.00 25.41 83 GLU A C 1
ATOM 620 O O . GLU A 1 95 ? 68.217 15.360 9.958 1.00 26.37 83 GLU A O 1
ATOM 626 N N . ILE A 1 96 ? 69.157 13.407 9.421 1.00 23.83 84 ILE A N 1
ATOM 627 C CA . ILE A 1 96 ? 67.998 12.603 9.773 1.00 25.12 84 ILE A CA 1
ATOM 628 C C . ILE A 1 96 ? 67.457 12.912 11.163 1.00 26.20 84 ILE A C 1
ATOM 629 O O . ILE A 1 96 ? 66.254 13.145 11.329 1.00 26.25 84 ILE A O 1
ATOM 634 N N . LYS A 1 97 ? 68.342 12.944 12.154 1.00 26.49 85 LYS A N 1
ATOM 635 C CA . LYS A 1 97 ? 67.933 13.229 13.516 1.00 27.13 85 LYS A CA 1
ATOM 636 C C . LYS A 1 97 ? 67.249 14.595 13.611 1.00 27.77 85 LYS A C 1
ATOM 637 O O . LYS A 1 97 ? 66.172 14.731 14.210 1.00 26.26 85 LYS A O 1
ATOM 643 N N . GLU A 1 98 ? 67.876 15.606 13.028 1.00 26.41 86 GLU A N 1
ATOM 644 C CA . GLU A 1 98 ? 67.321 16.955 13.065 1.00 27.02 86 GLU A CA 1
ATOM 645 C C . GLU A 1 98 ? 65.920 16.982 12.454 1.00 24.57 86 GLU A C 1
ATOM 646 O O . GLU A 1 98 ? 64.998 17.589 12.983 1.00 22.65 86 GLU A O 1
ATOM 652 N N . GLU A 1 99 ? 65.759 16.301 11.335 1.00 24.49 87 GLU A N 1
ATOM 653 C CA . GLU A 1 99 ? 64.475 16.300 10.661 1.00 24.02 87 GLU A CA 1
ATOM 654 C C . GLU A 1 99 ? 63.404 15.593 11.488 1.00 22.57 87 GLU A C 1
ATOM 655 O O . GLU A 1 99 ? 62.302 16.109 11.651 1.00 22.83 87 GLU A O 1
ATOM 661 N N . LEU A 1 100 ? 63.726 14.423 12.026 1.00 22.24 88 LEU A N 1
ATOM 662 C CA . LEU A 1 100 ? 62.745 13.685 12.812 1.00 22.95 88 LEU A CA 1
ATOM 663 C C . LEU A 1 100 ? 62.391 14.446 14.084 1.00 24.90 88 LEU A C 1
ATOM 664 O O . LEU A 1 100 ? 61.205 14.550 14.443 1.00 27.79 88 LEU A O 1
ATOM 669 N N . LEU A 1 101 ? 63.395 14.989 14.773 1.00 23.56 89 LEU A N 1
ATOM 670 C CA . LEU A 1 101 ? 63.105 15.717 15.994 1.00 23.65 89 LEU A CA 1
ATOM 671 C C . LEU A 1 101 ? 62.231 16.904 15.665 1.00 24.40 89 LEU A C 1
ATOM 672 O O . LEU A 1 101 ? 61.335 17.259 16.419 1.00 26.83 89 LEU A O 1
ATOM 677 N N . CYS A 1 102 ? 62.489 17.544 14.538 1.00 24.22 90 CYS A N 1
ATOM 678 C CA . CYS A 1 102 ? 61.674 18.686 14.168 1.00 24.99 90 CYS A CA 1
ATOM 679 C C . CYS A 1 102 ? 60.189 18.275 14.036 1.00 25.02 90 CYS A C 1
ATOM 680 O O . CYS A 1 102 ? 59.292 18.973 14.515 1.00 24.62 90 CYS A O 1
ATOM 683 N N . VAL A 1 103 ? 59.937 17.135 13.396 1.00 23.77 91 VAL A N 1
ATOM 684 C CA . VAL A 1 103 ? 58.572 16.642 13.234 1.00 22.83 91 VAL A CA 1
ATOM 685 C C . VAL A 1 103 ? 57.929 16.159 14.543 1.00 23.13 91 VAL A C 1
ATOM 686 O O . VAL A 1 103 ? 56.802 16.548 14.842 1.00 23.38 91 VAL A O 1
ATOM 690 N N . VAL A 1 104 ? 58.599 15.305 15.319 1.00 22.89 92 VAL A N 1
ATOM 691 C CA . VAL A 1 104 ? 57.955 14.856 16.559 1.00 24.16 92 VAL A CA 1
ATOM 692 C C . VAL A 1 104 ? 57.810 15.975 17.587 1.00 25.17 92 VAL A C 1
ATOM 693 O O . VAL A 1 104 ? 56.805 16.044 18.276 1.00 25.64 92 VAL A O 1
ATOM 697 N N . ARG A 1 105 ? 58.777 16.874 17.679 1.00 25.18 93 ARG A N 1
ATOM 698 C CA . ARG A 1 105 ? 58.638 17.950 18.644 1.00 26.62 93 ARG A CA 1
ATOM 699 C C . ARG A 1 105 ? 57.491 18.867 18.273 1.00 28.29 93 ARG A C 1
ATOM 700 O O . ARG A 1 105 ? 56.971 19.585 19.133 1.00 28.11 93 ARG A O 1
ATOM 708 N N . ASN A 1 106 ? 57.086 18.860 17.001 1.00 28.09 94 ASN A N 1
ATOM 709 C CA . ASN A 1 106 ? 55.973 19.715 16.605 1.00 27.81 94 ASN A CA 1
ATOM 710 C C . ASN A 1 106 ? 54.614 19.037 16.589 1.00 27.86 94 ASN A C 1
ATOM 711 O O . ASN A 1 106 ? 53.635 19.617 16.136 1.00 28.87 94 ASN A O 1
ATOM 716 N N . GLY A 1 107 ? 54.561 17.809 17.095 1.00 27.44 95 GLY A N 1
ATOM 717 C CA . GLY A 1 107 ? 53.300 17.106 17.204 1.00 26.31 95 GLY A CA 1
ATOM 718 C C . GLY A 1 107 ? 52.983 15.997 16.232 1.00 26.51 95 GLY A C 1
ATOM 719 O O . GLY A 1 107 ? 51.901 15.417 16.312 1.00 26.96 95 GLY A O 1
ATOM 720 N N . GLY A 1 108 ? 53.902 15.667 15.335 1.00 24.73 96 GLY A N 1
ATOM 721 C CA . GLY A 1 108 ? 53.571 14.634 14.369 1.00 24.00 96 GLY A CA 1
ATOM 722 C C . GLY A 1 108 ? 54.393 13.376 14.428 1.00 22.61 96 GLY A C 1
ATOM 723 O O . GLY A 1 108 ? 55.156 13.147 15.348 1.00 22.75 96 GLY A O 1
ATOM 724 N N . ARG A 1 109 ? 54.222 12.535 13.431 1.00 22.58 97 ARG A N 1
ATOM 725 C CA . ARG A 1 109 ? 54.979 11.307 13.386 1.00 24.34 97 ARG A CA 1
ATOM 726 C C . ARG A 1 109 ? 55.414 11.059 11.953 1.00 21.36 97 ARG A C 1
ATOM 727 O O . ARG A 1 109 ? 54.773 11.512 11.017 1.00 21.81 97 ARG A O 1
ATOM 735 N N . ILE A 1 110 ? 56.510 10.342 11.802 1.00 19.92 98 ILE A N 1
ATOM 736 C CA . ILE A 1 110 ? 57.047 10.020 10.501 1.00 19.90 98 ILE A CA 1
ATOM 737 C C . ILE A 1 110 ? 56.826 8.545 10.310 1.00 18.99 98 ILE A C 1
ATOM 738 O O . ILE A 1 110 ? 57.394 7.732 11.038 1.00 18.41 98 ILE A O 1
ATOM 743 N N . VAL A 1 111 ? 56.004 8.214 9.321 1.00 18.24 99 VAL A N 1
ATOM 744 C CA . VAL A 1 111 ? 55.656 6.848 9.026 1.00 17.37 99 VAL A CA 1
ATOM 745 C C . VAL A 1 111 ? 56.707 6.111 8.207 1.00 18.62 99 VAL A C 1
ATOM 746 O O . VAL A 1 111 ? 57.160 5.042 8.608 1.00 17.21 99 VAL A O 1
ATOM 750 N N . ASP A 1 112 ? 57.098 6.675 7.065 1.00 18.49 100 ASP A N 1
ATOM 751 C CA . ASP A 1 112 ? 58.071 6.014 6.214 1.00 18.52 100 ASP A CA 1
ATOM 752 C C . ASP A 1 112 ? 58.891 6.976 5.387 1.00 18.05 100 ASP A C 1
ATOM 753 O O . ASP A 1 112 ? 58.816 8.185 5.568 1.00 17.18 100 ASP A O 1
ATOM 758 N N . VAL A 1 113 ? 59.674 6.414 4.470 1.00 17.66 101 VAL A N 1
ATOM 759 C CA . VAL A 1 113 ? 60.500 7.191 3.574 1.00 16.18 101 VAL A CA 1
ATOM 760 C C . VAL A 1 113 ? 60.487 6.549 2.200 1.00 16.67 101 VAL A C 1
ATOM 761 O O . VAL A 1 113 ? 60.600 5.332 2.080 1.00 17.67 101 VAL A O 1
ATOM 765 N N . ILE A 1 114 ? 60.331 7.365 1.163 1.00 15.68 102 ILE A N 1
ATOM 766 C CA . ILE A 1 114 ? 60.358 6.865 -0.213 1.00 15.05 102 ILE A CA 1
ATOM 767 C C . ILE A 1 114 ? 61.484 7.628 -0.910 1.00 15.40 102 ILE A C 1
ATOM 768 O O . ILE A 1 114 ? 61.524 8.861 -0.854 1.00 15.88 102 ILE A O 1
ATOM 773 N N . VAL A 1 115 ? 62.412 6.903 -1.536 1.00 14.89 103 VAL A N 1
ATOM 774 C CA . VAL A 1 115 ? 63.540 7.530 -2.226 1.00 15.23 103 VAL A CA 1
ATOM 775 C C . VAL A 1 115 ? 63.794 6.809 -3.539 1.00 15.47 103 VAL A C 1
ATOM 776 O O . VAL A 1 115 ? 63.669 5.582 -3.606 1.00 15.07 103 VAL A O 1
ATOM 780 N N . GLU A 1 116 ? 64.135 7.544 -4.591 1.00 15.20 104 GLU A N 1
ATOM 781 C CA . GLU A 1 116 ? 64.394 6.866 -5.859 1.00 18.99 104 GLU A CA 1
ATOM 782 C C . GLU A 1 116 ? 65.655 6.007 -5.773 1.00 20.20 104 GLU A C 1
ATOM 783 O O . GLU A 1 116 ? 66.590 6.342 -5.058 1.00 19.92 104 GLU A O 1
ATOM 789 N N . HIS A 1 117 ? 65.666 4.897 -6.505 1.00 22.37 105 HIS A N 1
ATOM 790 C CA . HIS A 1 117 ? 66.790 3.961 -6.493 1.00 23.13 105 HIS A CA 1
ATOM 791 C C . HIS A 1 117 ? 67.138 3.608 -7.950 1.00 23.96 105 HIS A C 1
ATOM 792 O O . HIS A 1 117 ? 66.247 3.419 -8.772 1.00 24.82 105 HIS A O 1
ATOM 799 N N . PRO A 1 118 ? 68.439 3.499 -8.279 1.00 24.36 106 PRO A N 1
ATOM 800 C CA . PRO A 1 118 ? 68.868 3.180 -9.652 1.00 25.35 106 PRO A CA 1
ATOM 801 C C . PRO A 1 118 ? 68.509 1.790 -10.157 1.00 25.69 106 PRO A C 1
ATOM 802 O O . PRO A 1 118 ? 68.571 1.521 -11.361 1.00 25.49 106 PRO A O 1
ATOM 806 N N . VAL A 1 119 ? 68.120 0.902 -9.252 1.00 24.39 107 VAL A N 1
ATOM 807 C CA . VAL A 1 119 ? 67.769 -0.436 -9.685 1.00 23.48 107 VAL A CA 1
ATOM 808 C C . VAL A 1 119 ? 66.286 -0.768 -9.538 1.00 23.44 107 VAL A C 1
ATOM 809 O O . VAL A 1 119 ? 65.655 -1.323 -10.447 1.00 22.02 107 VAL A O 1
ATOM 813 N N . TYR A 1 120 ? 65.736 -0.414 -8.387 1.00 22.15 108 TYR A N 1
ATOM 814 C CA . TYR A 1 120 ? 64.368 -0.732 -8.072 1.00 22.02 108 TYR A CA 1
ATOM 815 C C . TYR A 1 120 ? 63.352 0.381 -8.263 1.00 21.62 108 TYR A C 1
ATOM 816 O O . TYR A 1 120 ? 62.260 0.314 -7.717 1.00 22.05 108 TYR A O 1
ATOM 825 N N . GLY A 1 121 ? 63.703 1.396 -9.043 1.00 21.70 109 GLY A N 1
ATOM 826 C CA . GLY A 1 121 ? 62.794 2.505 -9.271 1.00 19.07 109 GLY A CA 1
ATOM 827 C C . GLY A 1 121 ? 62.799 3.393 -8.042 1.00 19.53 109 GLY A C 1
ATOM 828 O O . GLY A 1 121 ? 63.323 4.511 -8.059 1.00 18.81 109 GLY A O 1
ATOM 829 N N . GLU A 1 122 ? 62.198 2.890 -6.973 1.00 17.35 110 GLU A N 1
ATOM 830 C CA . GLU A 1 122 ? 62.161 3.593 -5.701 1.00 18.48 110 GLU A CA 1
ATOM 831 C C . GLU A 1 122 ? 62.084 2.524 -4.620 1.00 17.51 110 GLU A C 1
ATOM 832 O O . GLU A 1 122 ? 61.671 1.414 -4.877 1.00 15.21 110 GLU A O 1
ATOM 838 N N . ILE A 1 123 ? 62.521 2.851 -3.422 1.00 19.10 111 ILE A N 1
ATOM 839 C CA . ILE A 1 123 ? 62.414 1.907 -2.333 1.00 22.29 111 ILE A CA 1
ATOM 840 C C . ILE A 1 123 ? 61.682 2.647 -1.244 1.00 20.60 111 ILE A C 1
ATOM 841 O O . ILE A 1 123 ? 61.822 3.857 -1.100 1.00 20.35 111 ILE A O 1
ATOM 846 N N . ARG A 1 124 ? 60.859 1.919 -0.510 1.00 21.08 112 ARG A N 1
ATOM 847 C CA . ARG A 1 124 ? 60.103 2.496 0.581 1.00 19.59 112 ARG A CA 1
ATOM 848 C C . ARG A 1 124 ? 60.604 1.828 1.855 1.00 17.74 112 ARG A C 1
ATOM 849 O O . ARG A 1 124 ? 60.593 0.600 1.959 1.00 14.36 112 ARG A O 1
ATOM 857 N N . GLY A 1 125 ? 61.058 2.636 2.804 1.00 15.34 113 GLY A N 1
ATOM 858 C CA . GLY A 1 125 ? 61.544 2.105 4.064 1.00 15.85 113 GLY A CA 1
ATOM 859 C C . GLY A 1 125 ? 60.661 2.582 5.202 1.00 17.52 113 GLY A C 1
ATOM 860 O O . GLY A 1 125 ? 59.990 3.612 5.096 1.00 18.50 113 GLY A O 1
ATOM 861 N N . ILE A 1 126 ? 60.643 1.842 6.300 1.00 17.90 114 ILE A N 1
ATOM 862 C CA . ILE A 1 126 ? 59.804 2.214 7.434 1.00 16.87 114 ILE A CA 1
ATOM 863 C C . ILE A 1 126 ? 60.566 2.960 8.508 1.00 16.23 114 ILE A C 1
ATOM 864 O O . ILE A 1 126 ? 61.698 2.620 8.825 1.00 17.08 114 ILE A O 1
ATOM 869 N N . ILE A 1 127 ? 59.954 4.002 9.046 1.00 15.71 115 ILE A N 1
ATOM 870 C CA . ILE A 1 127 ? 60.585 4.774 10.101 1.00 18.21 115 ILE A CA 1
ATOM 871 C C . ILE A 1 127 ? 59.747 4.611 11.377 1.00 19.56 115 ILE A C 1
ATOM 872 O O . ILE A 1 127 ? 60.247 4.142 12.378 1.00 17.73 115 ILE A O 1
ATOM 877 N N . ASP A 1 128 ? 58.475 4.998 11.326 1.00 22.82 116 ASP A N 1
ATOM 878 C CA . ASP A 1 128 ? 57.548 4.820 12.444 1.00 25.25 116 ASP A CA 1
ATOM 879 C C . ASP A 1 128 ? 57.980 5.368 13.817 1.00 26.30 116 ASP A C 1
ATOM 880 O O . ASP A 1 128 ? 58.107 4.612 14.784 1.00 24.95 116 ASP A O 1
ATOM 885 N N . VAL A 1 129 ? 58.196 6.681 13.892 1.00 25.26 117 VAL A N 1
ATOM 886 C CA . VAL A 1 129 ? 58.583 7.338 15.139 1.00 25.72 117 VAL A CA 1
ATOM 887 C C . VAL A 1 129 ? 57.653 8.524 15.416 1.00 26.15 117 VAL A C 1
ATOM 888 O O . VAL A 1 129 ? 57.356 9.324 14.513 1.00 24.78 117 VAL A O 1
ATOM 892 N N . SER A 1 130 ? 57.198 8.634 16.663 1.00 26.15 118 SER A N 1
ATOM 893 C CA . SER A 1 130 ? 56.291 9.703 17.053 1.00 27.04 118 SER A CA 1
ATOM 894 C C . SER A 1 130 ? 56.663 10.410 18.351 1.00 26.54 118 SER A C 1
ATOM 895 O O . SER A 1 130 ? 55.896 11.234 18.854 1.00 27.16 118 SER A O 1
ATOM 898 N N . SER A 1 131 ? 57.843 10.115 18.880 1.00 26.27 119 SER A N 1
ATOM 899 C CA . SER A 1 131 ? 58.294 10.754 20.115 1.00 26.38 119 SER A CA 1
ATOM 900 C C . SER A 1 131 ? 59.803 10.906 20.076 1.00 28.30 119 SER A C 1
ATOM 901 O O . SER A 1 131 ? 60.493 10.272 19.270 1.00 28.56 119 SER A O 1
ATOM 904 N N . GLU A 1 132 ? 60.327 11.741 20.960 1.00 30.91 120 GLU A N 1
ATOM 905 C CA . GLU A 1 132 ? 61.761 11.952 20.994 1.00 31.60 120 GLU A CA 1
ATOM 906 C C . GLU A 1 132 ? 62.503 10.670 21.333 1.00 30.47 120 GLU A C 1
ATOM 907 O O . GLU A 1 132 ? 63.571 10.395 20.785 1.00 32.51 120 GLU A O 1
ATOM 913 N N . GLU A 1 133 ? 61.951 9.867 22.226 1.00 29.34 121 GLU A N 1
ATOM 914 C CA . GLU A 1 133 ? 62.625 8.619 22.570 1.00 28.63 121 GLU A CA 1
ATOM 915 C C . GLU A 1 133 ? 62.693 7.679 21.366 1.00 27.29 121 GLU A C 1
ATOM 916 O O . GLU A 1 133 ? 63.717 7.049 21.137 1.00 28.09 121 GLU A O 1
ATOM 922 N N . GLU A 1 134 ? 61.606 7.566 20.605 1.00 25.93 122 GLU A N 1
ATOM 923 C CA . GLU A 1 134 ? 61.615 6.697 19.426 1.00 27.66 122 GLU A CA 1
ATOM 924 C C . GLU A 1 134 ? 62.592 7.238 18.366 1.00 27.08 122 GLU A C 1
ATOM 925 O O . GLU A 1 134 ? 63.237 6.472 17.650 1.00 27.30 122 GLU A O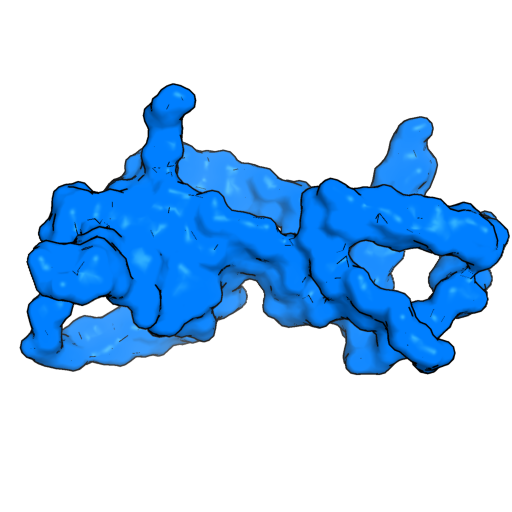 1
ATOM 931 N N . VAL A 1 135 ? 62.714 8.558 18.276 1.00 27.33 123 VAL A N 1
ATOM 932 C CA . VAL A 1 135 ? 63.647 9.155 17.330 1.00 27.88 123 VAL A CA 1
ATOM 933 C C . VAL A 1 135 ? 65.050 8.718 17.734 1.00 27.79 123 VAL A C 1
ATOM 934 O O . VAL A 1 135 ? 65.811 8.177 16.915 1.00 28.70 123 VAL A O 1
ATOM 938 N N . LEU A 1 136 ? 65.387 8.923 19.005 1.00 26.40 124 LEU A N 1
ATOM 939 C CA . LEU A 1 136 ? 66.708 8.530 19.501 1.00 25.96 124 LEU A CA 1
ATOM 940 C C . LEU A 1 136 ? 66.956 7.035 19.337 1.00 23.81 124 LEU A C 1
ATOM 941 O O . LEU A 1 136 ? 68.055 6.613 19.012 1.00 22.90 124 LEU A O 1
ATOM 946 N N . LYS A 1 137 ? 65.941 6.217 19.543 1.00 24.82 125 LYS A N 1
ATOM 947 C CA . LYS A 1 137 ? 66.153 4.782 19.355 1.00 28.17 125 LYS A CA 1
ATOM 948 C C . LYS A 1 137 ? 66.396 4.496 17.881 1.00 28.48 125 LYS A C 1
ATOM 949 O O . LYS A 1 137 ? 67.224 3.663 17.534 1.00 30.07 125 LYS A O 1
ATOM 955 N N . PHE A 1 138 ? 65.694 5.209 17.003 1.00 29.31 126 PHE A N 1
ATOM 956 C CA . PHE A 1 138 ? 65.869 4.995 15.564 1.00 28.11 126 PHE A CA 1
ATOM 957 C C . PHE A 1 138 ? 67.264 5.397 15.087 1.00 26.85 126 PHE A C 1
ATOM 958 O O . PHE A 1 138 ? 67.915 4.662 14.346 1.00 24.85 126 PHE A O 1
ATOM 966 N N . VAL A 1 139 ? 67.707 6.575 15.508 1.00 26.56 127 VAL A N 1
ATOM 967 C CA . VAL A 1 139 ? 69.023 7.070 15.126 1.00 28.67 127 VAL A CA 1
ATOM 968 C C . VAL A 1 139 ? 70.115 6.142 15.674 1.00 29.72 127 VAL A C 1
ATOM 969 O O . VAL A 1 139 ? 71.001 5.704 14.942 1.00 28.28 127 VAL A O 1
ATOM 973 N N . ASN A 1 140 ? 70.031 5.841 16.964 1.00 31.77 128 ASN A N 1
ATOM 974 C CA . ASN A 1 140 ? 70.990 4.963 17.626 1.00 35.48 128 ASN A CA 1
ATOM 975 C C . ASN A 1 140 ? 71.044 3.667 16.826 1.00 36.53 128 ASN A C 1
ATOM 976 O O . ASN A 1 140 ? 72.100 3.217 16.394 1.00 37.01 128 ASN A O 1
ATOM 981 N N . LEU A 1 141 ? 69.872 3.088 16.614 1.00 38.06 129 LEU A N 1
ATOM 982 C CA . LEU A 1 141 ? 69.730 1.854 15.868 1.00 38.23 129 LEU A CA 1
ATOM 983 C C . LEU A 1 141 ? 70.413 2.001 14.514 1.00 38.07 129 LEU A C 1
ATOM 984 O O . LEU A 1 141 ? 71.148 1.121 14.079 1.00 38.59 129 LEU A O 1
ATOM 997 N N . GLU A 1 143 ? 72.790 4.244 13.598 1.00 37.26 131 GLU A N 1
ATOM 998 C CA . GLU A 1 143 ? 74.228 4.442 13.711 1.00 37.19 131 GLU A CA 1
ATOM 999 C C . GLU A 1 143 ? 74.983 3.164 14.002 1.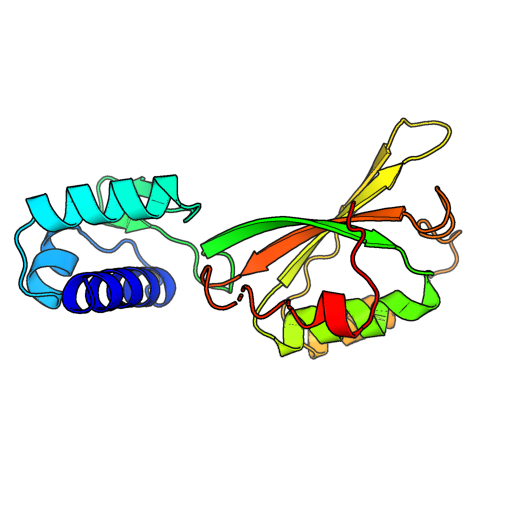00 37.04 131 GLU A C 1
ATOM 1000 O O . GLU A 1 143 ? 76.112 3.027 13.574 1.00 35.97 131 GLU A O 1
ATOM 1014 N N . ALA A 1 145 ? 74.187 0.227 12.843 1.00 47.29 133 ALA A N 1
ATOM 1015 C CA . ALA A 1 145 ? 74.139 -0.622 11.645 1.00 48.25 133 ALA A CA 1
ATOM 1016 C C . ALA A 1 145 ? 75.272 -0.296 10.683 1.00 49.00 133 ALA A C 1
ATOM 1017 O O . ALA A 1 145 ? 75.827 0.792 10.744 1.00 49.42 133 ALA A O 1
ATOM 1019 N N . LYS A 1 146 ? 75.592 -1.221 9.777 1.00 49.67 134 LYS A N 1
ATOM 1020 C CA . LYS A 1 146 ? 76.705 -1.012 8.839 1.00 50.75 134 LYS A CA 1
ATOM 1021 C C . LYS A 1 146 ? 76.416 -1.029 7.328 1.00 50.99 134 LYS A C 1
ATOM 1022 O O . LYS A 1 146 ? 77.313 -1.297 6.524 1.00 51.07 134 LYS A O 1
ATOM 1028 N N . THR A 1 147 ? 75.187 -0.721 6.936 1.00 51.12 135 THR A N 1
ATOM 1029 C CA . THR A 1 147 ? 74.821 -0.721 5.522 1.00 50.41 135 THR A CA 1
ATOM 1030 C C . THR A 1 147 ? 75.034 0.639 4.879 1.00 49.65 135 THR A C 1
ATOM 1031 O O . THR A 1 147 ? 75.276 1.625 5.568 1.00 48.47 135 THR A O 1
ATOM 1035 N N . GLU A 1 148 ? 74.930 0.683 3.554 1.00 50.19 136 GLU A N 1
ATOM 1036 C CA . GLU A 1 148 ? 75.090 1.926 2.802 1.00 50.96 136 GLU A CA 1
ATOM 1037 C C . GLU A 1 148 ? 73.881 2.808 3.091 1.00 50.30 136 GLU A C 1
ATOM 1038 O O . GLU A 1 148 ? 72.751 2.314 3.169 1.00 49.61 136 GLU A O 1
ATOM 1044 N N . PRO A 1 149 ? 74.099 4.124 3.265 1.00 49.74 137 PRO A N 1
ATOM 1045 C CA . PRO A 1 149 ? 72.955 4.995 3.539 1.00 49.09 137 PRO A CA 1
ATOM 1046 C C . PRO A 1 149 ? 72.078 5.054 2.297 1.00 49.47 137 PRO A C 1
ATOM 1047 O O . PRO A 1 149 ? 72.575 4.947 1.169 1.00 48.70 137 PRO A O 1
ATOM 1051 N N . LEU A 1 150 ? 70.775 5.203 2.507 1.00 48.87 138 LEU A N 1
ATOM 1052 C CA . LEU A 1 150 ? 69.831 5.299 1.398 1.00 48.94 138 LEU A CA 1
ATOM 1053 C C . LEU A 1 150 ? 69.671 6.752 0.946 1.00 47.60 138 LEU A C 1
ATOM 1054 O O . LEU A 1 150 ? 69.549 7.023 -0.245 1.00 46.40 138 LEU A O 1
ATOM 1059 N N . LEU A 1 151 ? 69.695 7.679 1.904 1.00 47.46 139 LEU A N 1
ATOM 1060 C CA . LEU A 1 151 ? 69.520 9.098 1.609 1.00 47.93 139 LEU A CA 1
ATOM 1061 C C . LEU A 1 151 ? 70.687 9.744 0.894 1.00 48.85 139 LEU A C 1
ATOM 1062 O O . LEU A 1 151 ? 70.780 10.973 0.841 1.00 49.80 139 LEU A O 1
ATOM 1067 N N . THR A 1 152 ? 71.591 8.921 0.372 1.00 48.61 140 THR A N 1
ATOM 1068 C CA . THR A 1 152 ? 72.732 9.418 -0.381 1.00 48.05 140 THR A CA 1
ATOM 1069 C C . THR A 1 152 ? 72.284 9.266 -1.814 1.00 46.92 140 THR A C 1
ATOM 1070 O O . THR A 1 152 ? 72.862 9.836 -2.744 1.00 46.98 140 THR A O 1
ATOM 1074 N N . LEU A 1 153 ? 71.232 8.469 -1.969 1.00 45.34 141 LEU A N 1
ATOM 1075 C CA . LEU A 1 153 ? 70.631 8.192 -3.262 1.00 42.91 141 LEU A CA 1
ATOM 1076 C C . LEU A 1 153 ? 69.835 9.417 -3.704 1.00 40.49 141 LEU A C 1
ATOM 1077 O O . LEU A 1 153 ? 69.279 10.139 -2.876 1.00 42.08 141 LEU A O 1
ATOM 1082 N N . SER A 1 154 ? 69.810 9.678 -5.003 1.00 36.10 142 SER A N 1
ATOM 1083 C CA . SER A 1 154 ? 69.022 10.792 -5.521 1.00 33.14 142 SER A CA 1
ATOM 1084 C C . SER A 1 154 ? 69.315 12.185 -4.964 1.00 30.49 142 SER A C 1
ATOM 1085 O O . SER A 1 154 ? 68.389 12.973 -4.758 1.00 29.93 142 SER A O 1
ATOM 1088 N N . GLY A 1 155 ? 70.589 12.495 -4.736 1.00 27.40 143 GLY A N 1
ATOM 1089 C CA . GLY A 1 155 ? 70.955 13.807 -4.226 1.00 25.00 143 GLY A CA 1
ATOM 1090 C C . GLY A 1 155 ? 70.330 14.187 -2.895 1.00 25.25 143 GLY A C 1
ATOM 1091 O O . GLY A 1 155 ? 70.260 15.365 -2.552 1.00 23.85 143 GLY A O 1
ATOM 1092 N N . GLY A 1 156 ? 69.871 13.190 -2.136 1.00 25.95 144 GLY A N 1
ATOM 1093 C CA . GLY A 1 156 ? 69.253 13.467 -0.853 1.00 22.53 144 GLY A CA 1
ATOM 1094 C C . GLY A 1 156 ? 67.775 13.810 -0.977 1.00 21.17 144 GLY A C 1
ATOM 1095 O O . GLY A 1 156 ? 67.146 14.164 0.016 1.00 20.81 144 GLY A O 1
ATOM 1096 N N . VAL A 1 157 ? 67.219 13.720 -2.183 1.00 19.46 145 VAL A N 1
ATOM 1097 C CA . VAL A 1 157 ? 65.791 14.007 -2.390 1.00 18.06 145 VAL A CA 1
ATOM 1098 C C . VAL A 1 157 ? 64.950 12.790 -2.041 1.00 18.00 145 VAL A C 1
ATOM 1099 O O . VAL A 1 157 ? 65.168 11.701 -2.564 1.00 16.43 145 VAL A O 1
ATOM 1103 N N . HIS A 1 158 ? 63.988 12.969 -1.149 1.00 18.49 146 HIS A N 1
ATOM 1104 C CA . HIS A 1 158 ? 63.117 11.865 -0.769 1.00 20.05 146 HIS A CA 1
ATOM 1105 C C . HIS A 1 158 ? 61.776 12.362 -0.249 1.00 19.83 146 HIS A C 1
ATOM 1106 O O . HIS A 1 158 ? 61.559 13.568 -0.099 1.00 22.31 146 HIS A O 1
ATOM 1113 N N . LEU A 1 159 ? 60.876 11.421 0.008 1.00 18.14 147 LEU A N 1
ATOM 1114 C CA . LEU A 1 159 ? 59.538 11.718 0.493 1.00 15.87 147 LEU A CA 1
ATOM 1115 C C . LEU A 1 159 ? 59.318 11.057 1.832 1.00 14.51 147 LEU A C 1
ATOM 1116 O O . LEU A 1 159 ? 59.891 10.012 2.109 1.00 16.15 147 LEU A O 1
ATOM 1121 N N . HIS A 1 160 ? 58.481 11.668 2.656 1.00 15.49 148 HIS A N 1
ATOM 1122 C CA . HIS A 1 160 ? 58.092 11.100 3.941 1.00 16.67 148 HIS A CA 1
ATOM 1123 C C . HIS A 1 160 ? 56.589 11.190 4.046 1.00 17.00 148 HIS A C 1
ATOM 1124 O O . HIS A 1 160 ? 55.990 12.180 3.627 1.00 18.02 148 HIS A O 1
ATOM 1131 N N . THR A 1 161 ? 55.977 10.163 4.611 1.00 16.68 149 THR A N 1
ATOM 1132 C CA . THR A 1 161 ? 54.566 10.223 4.860 1.00 16.12 149 THR A CA 1
ATOM 1133 C C . THR A 1 161 ? 54.618 10.699 6.303 1.00 15.76 149 THR A C 1
ATOM 1134 O O . THR A 1 161 ? 55.248 10.062 7.144 1.00 15.42 149 THR A O 1
ATOM 1138 N N . ILE A 1 162 ? 53.993 11.834 6.572 1.00 16.55 150 ILE A N 1
ATOM 1139 C CA . ILE A 1 162 ? 53.941 12.432 7.906 1.00 18.11 150 ILE A CA 1
ATOM 1140 C C . ILE A 1 162 ? 52.502 12.398 8.401 1.00 19.33 150 ILE A C 1
ATOM 1141 O O . ILE A 1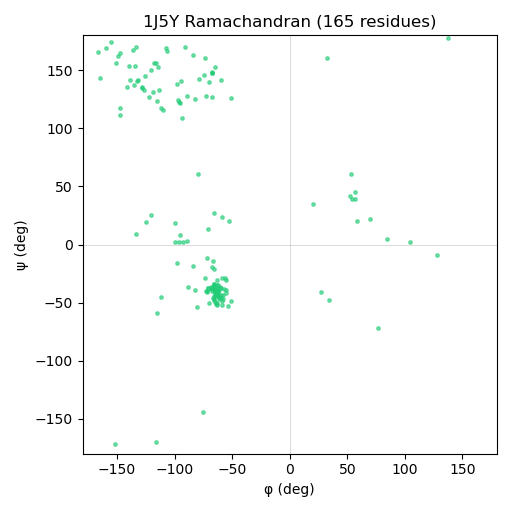 162 ? 51.593 12.752 7.661 1.00 19.76 150 ILE A O 1
ATOM 1146 N N . GLU A 1 163 ? 52.280 11.957 9.633 1.00 20.89 151 GLU A N 1
ATOM 1147 C CA . GLU A 1 163 ? 50.925 11.956 10.170 1.00 21.72 151 GLU A CA 1
ATOM 1148 C C . GLU A 1 163 ? 50.873 12.944 11.315 1.00 21.95 151 GLU A C 1
ATOM 1149 O O . GLU A 1 163 ? 51.885 13.220 11.967 1.00 21.49 151 GLU A O 1
ATOM 1155 N N . ALA A 1 164 ? 49.688 13.489 11.547 1.00 21.48 152 ALA A N 1
ATOM 1156 C CA . ALA A 1 164 ? 49.514 14.460 12.601 1.00 20.61 152 ALA A CA 1
ATOM 1157 C C . ALA A 1 164 ? 48.109 14.348 13.159 1.00 21.86 152 ALA A C 1
ATOM 1158 O O . ALA A 1 164 ? 47.233 13.755 12.533 1.00 21.43 152 ALA A O 1
ATOM 1160 N N . PRO A 1 165 ? 47.882 14.891 14.363 1.00 23.02 153 PRO A N 1
ATOM 1161 C CA . PRO A 1 165 ? 46.538 14.825 14.956 1.00 23.44 153 PRO A CA 1
ATOM 1162 C C . PRO A 1 165 ? 45.521 15.648 14.154 1.00 25.10 153 PRO A C 1
ATOM 1163 O O . PRO A 1 165 ? 44.356 15.275 14.075 1.00 26.09 153 PRO A O 1
ATOM 1167 N N . ASP A 1 166 ? 45.960 16.761 13.567 1.00 25.18 154 ASP A N 1
ATOM 1168 C CA . ASP A 1 166 ? 45.056 17.640 12.823 1.00 26.94 154 ASP A CA 1
ATOM 1169 C C . ASP A 1 166 ? 45.809 18.552 11.851 1.00 27.31 154 ASP A C 1
ATOM 1170 O O . ASP A 1 166 ? 47.035 18.653 11.915 1.00 26.86 154 ASP A O 1
ATOM 1175 N N . GLU A 1 167 ? 45.075 19.228 10.969 1.00 27.33 155 GLU A N 1
ATOM 1176 C CA . GLU A 1 167 ? 45.687 20.123 9.984 1.00 29.61 155 GLU A CA 1
ATOM 1177 C C . GLU A 1 167 ? 46.466 21.253 10.625 1.00 29.02 155 GLU A C 1
ATOM 1178 O O . GLU A 1 167 ? 47.481 21.686 10.105 1.00 29.38 155 GLU A O 1
ATOM 1184 N N . GLU A 1 168 ? 45.976 21.765 11.736 1.00 30.48 156 GLU A N 1
ATOM 1185 C CA . GLU A 1 168 ? 46.680 22.851 12.397 1.00 32.90 156 GLU A CA 1
ATOM 1186 C C . GLU A 1 168 ? 48.094 22.376 12.734 1.00 31.60 156 GLU A C 1
ATOM 1187 O O . GLU A 1 168 ? 49.067 23.072 12.462 1.00 30.35 156 GLU A O 1
ATOM 1193 N N . THR A 1 169 ? 48.194 21.175 13.298 1.00 28.65 157 THR A N 1
ATOM 1194 C CA . THR A 1 169 ? 49.480 20.612 13.661 1.00 27.78 157 THR A CA 1
ATOM 1195 C C . THR A 1 169 ? 50.334 20.340 12.421 1.00 28.05 157 THR A C 1
ATOM 1196 O O . THR A 1 169 ? 51.527 20.662 12.398 1.00 26.03 157 THR A O 1
ATOM 1208 N N . GLU A 1 171 ? 50.221 21.833 9.621 1.00 30.72 159 GLU A N 1
ATOM 1209 C CA . GLU A 1 171 ? 50.687 23.121 9.137 1.00 33.08 159 GLU A CA 1
ATOM 1210 C C . GLU A 1 171 ? 51.901 23.616 9.941 1.00 32.84 159 GLU A C 1
ATOM 1211 O O . GLU A 1 171 ? 52.861 24.155 9.370 1.00 32.16 159 GLU A O 1
ATOM 1217 N N . ARG A 1 172 ? 51.872 23.422 11.256 1.00 30.17 160 ARG A N 1
ATOM 1218 C CA . ARG A 1 172 ? 52.979 23.860 12.079 1.00 29.59 160 ARG A CA 1
ATOM 1219 C C . ARG A 1 172 ? 54.232 23.080 11.690 1.00 28.41 160 ARG A C 1
ATOM 1220 O O . ARG A 1 172 ? 55.310 23.655 11.571 1.00 26.90 160 ARG A O 1
ATOM 1228 N N . ILE A 1 173 ? 54.079 21.775 11.468 1.00 26.56 161 ILE A N 1
ATOM 1229 C CA . ILE A 1 173 ? 55.193 20.932 11.057 1.00 23.43 161 ILE A CA 1
ATOM 1230 C C . ILE A 1 173 ? 55.833 21.391 9.741 1.00 23.94 161 ILE A C 1
ATOM 1231 O O . ILE A 1 173 ? 57.059 21.430 9.639 1.00 22.34 161 ILE A O 1
ATOM 1244 N N . ARG A 1 175 ? 55.775 24.390 8.410 1.00 28.52 163 ARG A N 1
ATOM 1245 C CA . ARG A 1 175 ? 56.340 25.697 8.674 1.00 31.85 163 ARG A CA 1
ATOM 1246 C C . ARG A 1 175 ? 57.734 25.489 9.281 1.00 32.34 163 ARG A C 1
ATOM 1247 O O . ARG A 1 175 ? 58.717 26.103 8.847 1.00 33.05 163 ARG A O 1
ATOM 1255 N N . GLU A 1 176 ? 57.830 24.604 10.268 1.00 31.91 164 GLU A N 1
ATOM 1256 C CA . GLU A 1 176 ? 59.120 24.343 10.894 1.00 32.32 164 GLU A CA 1
ATOM 1257 C C . GLU A 1 176 ? 60.126 23.702 9.941 1.00 30.30 164 GLU A C 1
ATOM 1258 O O . GLU A 1 176 ? 61.293 24.067 9.938 1.00 30.31 164 GLU A O 1
ATOM 1264 N N . LEU A 1 177 ? 59.675 22.750 9.136 1.00 29.05 165 LEU A N 1
ATOM 1265 C CA . LEU A 1 177 ? 60.555 22.089 8.184 1.00 27.42 165 LEU A CA 1
ATOM 1266 C C . LEU A 1 177 ? 61.085 23.091 7.174 1.00 27.56 165 LEU A C 1
ATOM 1267 O O . LEU A 1 177 ? 62.205 22.976 6.700 1.00 27.37 165 LEU A O 1
ATOM 1272 N N . LYS A 1 178 ? 60.251 24.058 6.825 1.00 29.05 166 LYS A N 1
ATOM 1273 C CA . LYS A 1 178 ? 60.621 25.097 5.890 1.00 30.88 166 LYS A CA 1
ATOM 1274 C C . LYS A 1 178 ? 61.717 25.936 6.528 1.00 32.14 166 LYS A C 1
ATOM 1275 O O . LYS A 1 178 ? 62.742 26.204 5.900 1.00 32.08 166 LYS A O 1
ATOM 1281 N N . LYS A 1 179 ? 61.505 26.332 7.782 1.00 33.20 167 LYS A N 1
ATOM 1282 C CA . LYS A 1 179 ? 62.492 27.133 8.509 1.00 34.83 167 LYS A CA 1
ATOM 1283 C C . LYS A 1 179 ? 63.836 26.430 8.623 1.00 35.12 167 LYS A C 1
ATOM 1284 O O . LYS A 1 179 ? 64.870 27.079 8.707 1.00 37.47 167 LYS A O 1
ATOM 1290 N N . LYS A 1 180 ? 63.840 25.108 8.636 1.00 34.47 168 LYS A N 1
ATOM 1291 C CA . LYS A 1 180 ? 65.102 24.409 8.721 1.00 34.92 168 LYS A CA 1
ATOM 1292 C C . LYS A 1 180 ? 65.670 24.140 7.337 1.00 34.07 168 LYS A C 1
ATOM 1293 O O . LYS A 1 180 ? 66.711 23.491 7.194 1.00 33.88 168 LYS A O 1
ATOM 1299 N N . GLY A 1 181 ? 64.979 24.631 6.314 1.00 31.63 169 GLY A N 1
ATOM 1300 C CA . GLY A 1 181 ? 65.469 24.442 4.957 1.00 31.53 169 GLY A CA 1
ATOM 1301 C C . GLY A 1 181 ? 65.422 23.030 4.397 1.00 29.93 169 GLY A C 1
ATOM 1302 O O . GLY A 1 181 ? 66.145 22.709 3.448 1.00 29.74 169 GLY A O 1
ATOM 1303 N N . PHE A 1 182 ? 64.568 22.188 4.963 1.00 28.05 170 PHE A N 1
ATOM 1304 C CA . PHE A 1 182 ? 64.439 20.815 4.495 1.00 27.98 170 PHE A CA 1
ATOM 1305 C C . PHE A 1 182 ? 63.539 20.657 3.276 1.00 25.58 170 PHE A C 1
ATOM 1306 O O . PHE A 1 182 ? 63.809 19.852 2.392 1.00 26.52 170 PHE A O 1
ATOM 1314 N N . LEU A 1 183 ? 62.456 21.413 3.270 1.00 24.88 171 LEU A N 1
ATOM 1315 C CA . LEU A 1 183 ? 61.454 21.348 2.220 1.00 26.49 171 LEU A CA 1
ATOM 1316 C C . LEU A 1 183 ? 61.866 21.647 0.806 1.00 26.58 171 LEU A C 1
ATOM 1317 O O . LEU A 1 183 ? 62.665 22.539 0.550 1.00 26.27 171 LEU A O 1
ATOM 1322 N N . ILE A 1 184 ? 61.293 20.884 -0.113 1.00 27.54 172 ILE A N 1
ATOM 1323 C CA . ILE A 1 184 ? 61.505 21.110 -1.532 1.00 29.85 172 ILE A CA 1
ATOM 1324 C C . ILE A 1 184 ? 60.282 21.944 -1.969 1.00 32.24 172 ILE A C 1
ATOM 1325 O O . ILE A 1 184 ? 59.147 21.549 -1.736 1.00 32.12 172 ILE A O 1
ATOM 1330 N N . GLU A 1 185 ? 60.512 23.108 -2.567 1.00 36.07 173 GLU A N 1
ATOM 1331 C CA . GLU A 1 185 ? 59.410 23.962 -3.025 1.00 40.29 173 GLU A CA 1
ATOM 1332 C C . GLU A 1 185 ? 59.677 24.509 -4.416 1.00 40.23 173 GLU A C 1
ATOM 1333 O O . GLU A 1 185 ? 60.788 24.927 -4.726 1.00 40.92 173 GLU A O 1
ATOM 1339 N N . GLU A 1 186 ? 58.656 24.506 -5.261 1.00 41.43 174 GLU A N 1
ATOM 1340 C CA . GLU A 1 186 ? 58.826 24.969 -6.632 1.00 42.77 174 GLU A CA 1
ATOM 1341 C C . GLU A 1 186 ? 57.571 25.622 -7.205 1.00 44.83 174 GLU A C 1
ATOM 1342 O O . GLU A 1 186 ? 56.522 25.548 -6.528 1.00 46.89 174 GLU A O 1
#

Radius of gyration: 18.67 Å; Cα contacts (8 Å, |Δi|>4): 276; chains: 1; bounding box: 55×32×33 Å

Nearest PDB structures (foldseek):
  1j5y-assembly1_A  TM=1.004E+00  e=1.343E-31  Thermotoga maritima
  7cv2-assembly1_A  TM=5.782E-01  e=1.254E-16  Halalkalibacterium halodurans C-125
  3v8j-assembly1_A  TM=3.865E-01  e=1.742E-02  Staphylococcus aureus A9781
  6apw-assembly1_A  TM=3.796E-01  e=1.457E-02  Staphylococcus aureus
  8eni-assembly1_A-2  TM=3.435E-01  e=8.528E-03  Staphylococcus aureus subsp. aureus Mu50

CATH classification: 1.10.10.10 (+1 more: 3.30.1340.20)

Solvent-accessible surface area: 10457 Å² total

Sequence (167 aa):
KTVRQERLKSIVRILERSKEPVSGAQLAEELSVSRQVIVQDIAYLRSLGYNIVATPRGYVLAGGKSGVSRLVAVKHAPEEIKEELLCVVRNGGRIVDVIVEHPVYGEIRGIIDVSSEEEVLKFVNLEAKTEPLLTLSGGVHLHTIEAPDEETERIRELKKKGFLIEE

Organism: Thermotoga maritima (strain ATCC 43589 / DSM 3109 / JCM 10099 / NBRC 100826 / MSB8) (NCBI:txid243274)

B-factor: mean 28.53, std 10.92, range [7.78, 85.94]